Protein AF-A0A7Y0VS10-F1 (afdb_monomer)

Structure (mmCIF, N/CA/C/O backbone):
data_AF-A0A7Y0VS10-F1
#
_entry.id   AF-A0A7Y0VS10-F1
#
loop_
_atom_site.group_PDB
_atom_site.id
_atom_site.type_symbol
_atom_site.label_atom_id
_atom_site.label_alt_id
_atom_site.label_comp_id
_atom_site.label_asym_id
_atom_site.label_entity_id
_atom_site.label_seq_id
_atom_site.pdbx_PDB_ins_code
_atom_site.Cartn_x
_atom_site.Cartn_y
_atom_site.Cartn_z
_atom_site.occupancy
_atom_site.B_iso_or_equiv
_atom_site.auth_seq_id
_atom_site.auth_comp_id
_atom_site.auth_asym_id
_atom_site.auth_atom_id
_atom_site.pdbx_PDB_model_num
ATOM 1 N N . MET A 1 1 ? -1.395 -10.960 -16.263 1.00 54.38 1 MET A N 1
ATOM 2 C CA . MET A 1 1 ? -1.293 -9.494 -16.110 1.00 54.38 1 MET A CA 1
ATOM 3 C C . MET A 1 1 ? -1.755 -9.196 -14.704 1.00 54.38 1 MET A C 1
ATOM 5 O O . MET A 1 1 ? -2.742 -9.824 -14.340 1.00 54.38 1 MET A O 1
ATOM 9 N N . PRO A 1 2 ? -1.065 -8.324 -13.957 1.00 64.81 2 PRO A N 1
ATOM 10 C CA . PRO A 1 2 ? -1.521 -7.938 -12.633 1.00 64.81 2 PRO A CA 1
ATOM 11 C C . PRO A 1 2 ? -2.885 -7.239 -12.728 1.00 64.81 2 PRO A C 1
ATOM 13 O O . PRO A 1 2 ? -3.161 -6.541 -13.714 1.00 64.81 2 PRO A O 1
ATOM 16 N N . ASN A 1 3 ? -3.750 -7.463 -11.747 1.00 72.81 3 ASN A N 1
ATOM 17 C CA .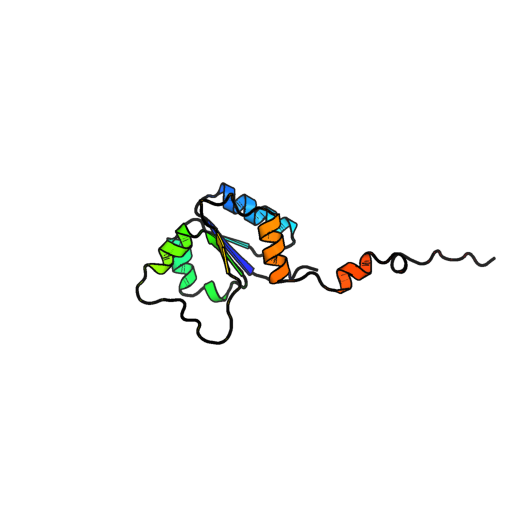 ASN A 1 3 ? -5.091 -6.925 -11.646 1.00 72.81 3 ASN A CA 1
ATOM 18 C C . ASN A 1 3 ? -5.018 -5.423 -11.346 1.00 72.81 3 ASN A C 1
ATOM 20 O O . ASN A 1 3 ? -4.881 -4.978 -10.207 1.00 72.81 3 ASN A O 1
ATOM 24 N N . LYS A 1 4 ? -5.109 -4.626 -12.414 1.00 70.44 4 LYS A N 1
ATOM 25 C CA . LYS A 1 4 ? -4.986 -3.160 -12.377 1.00 70.44 4 LYS A CA 1
ATOM 26 C C . LYS A 1 4 ? -6.149 -2.458 -11.674 1.00 70.44 4 LYS A C 1
ATOM 28 O O . LYS A 1 4 ? -6.080 -1.250 -11.453 1.00 70.44 4 LYS A O 1
ATOM 33 N N . GLU A 1 5 ? -7.213 -3.190 -11.355 1.00 80.75 5 GLU A N 1
ATOM 34 C CA . GLU A 1 5 ? -8.367 -2.641 -10.653 1.00 80.75 5 GLU A CA 1
ATOM 35 C C . GLU A 1 5 ? -8.164 -2.596 -9.134 1.00 80.75 5 GLU A C 1
ATOM 37 O O . GLU A 1 5 ? -8.875 -1.826 -8.488 1.00 80.75 5 GLU A O 1
ATOM 42 N N . LEU A 1 6 ? -7.175 -3.333 -8.595 1.00 85.38 6 LEU A N 1
ATOM 43 C CA . LEU A 1 6 ? -6.890 -3.400 -7.160 1.00 85.38 6 LEU A CA 1
ATOM 44 C C . LEU A 1 6 ? -6.557 -2.023 -6.587 1.00 85.38 6 LEU A C 1
ATOM 46 O O . LEU A 1 6 ? -5.601 -1.367 -7.007 1.00 85.38 6 LEU A O 1
ATOM 50 N N . ARG A 1 7 ? -7.342 -1.610 -5.592 1.00 89.19 7 ARG A N 1
ATOM 51 C CA . ARG A 1 7 ? -7.146 -0.372 -4.837 1.00 89.19 7 ARG A CA 1
ATOM 52 C C . ARG A 1 7 ? -6.372 -0.682 -3.570 1.00 89.19 7 ARG A C 1
ATOM 54 O O . ARG A 1 7 ? -6.867 -1.388 -2.692 1.00 89.19 7 ARG A O 1
ATOM 61 N N . ILE A 1 8 ? -5.162 -0.147 -3.474 1.00 89.56 8 ILE A N 1
ATOM 62 C CA . ILE A 1 8 ? -4.240 -0.448 -2.379 1.00 89.56 8 ILE A CA 1
ATOM 63 C C . ILE A 1 8 ? -4.095 0.791 -1.502 1.00 89.56 8 ILE A C 1
ATOM 65 O O . ILE A 1 8 ? -3.756 1.873 -1.983 1.00 89.56 8 ILE A O 1
ATOM 69 N N . LEU A 1 9 ? -4.336 0.621 -0.207 1.00 89.56 9 LEU A N 1
ATOM 70 C CA . LEU A 1 9 ? -4.085 1.634 0.808 1.00 89.56 9 LEU A CA 1
ATOM 71 C C . LEU A 1 9 ? -2.738 1.355 1.475 1.00 89.56 9 LEU A C 1
ATOM 73 O O . LEU A 1 9 ? -2.534 0.273 2.021 1.00 89.56 9 LEU A O 1
ATOM 77 N N . VAL A 1 10 ? -1.832 2.327 1.449 1.00 89.25 10 VAL A N 1
ATOM 78 C CA . VAL A 1 10 ? -0.539 2.276 2.130 1.00 89.25 10 VAL A CA 1
ATOM 79 C C . VAL A 1 10 ? -0.545 3.270 3.284 1.00 89.25 10 VAL A C 1
ATOM 81 O O . VAL A 1 10 ? -0.809 4.449 3.088 1.00 89.25 10 VAL A O 1
ATOM 84 N N . ALA A 1 11 ? -0.227 2.816 4.487 1.00 88.62 11 ALA A N 1
ATOM 85 C CA . ALA A 1 11 ? -0.170 3.651 5.673 1.00 88.62 11 ALA A CA 1
ATOM 86 C C . ALA A 1 11 ? 1.184 3.531 6.361 1.00 88.62 11 ALA A C 1
ATOM 88 O O . ALA A 1 11 ? 1.513 2.487 6.925 1.00 88.62 11 ALA A O 1
ATOM 89 N N . ASP A 1 12 ? 1.969 4.601 6.341 1.00 86.81 12 ASP A N 1
ATOM 90 C CA . ASP A 1 12 ? 3.253 4.661 7.030 1.00 86.81 12 ASP A CA 1
ATOM 91 C C . ASP A 1 12 ? 3.584 6.103 7.429 1.00 86.81 12 ASP A C 1
ATOM 93 O O . ASP A 1 12 ? 3.413 7.012 6.619 1.00 86.81 12 ASP A O 1
ATOM 97 N N . PRO A 1 13 ? 4.084 6.341 8.654 1.00 85.50 13 PRO A N 1
ATOM 98 C CA . PRO A 1 13 ? 4.353 7.697 9.124 1.00 85.50 13 PRO A CA 1
ATOM 99 C C . PRO A 1 13 ? 5.582 8.336 8.454 1.00 85.50 13 PRO A C 1
ATOM 101 O O . PRO A 1 13 ? 5.792 9.542 8.563 1.00 85.50 13 PRO A O 1
ATOM 104 N N . SER A 1 14 ? 6.417 7.557 7.763 1.00 86.69 14 SER A N 1
ATOM 105 C CA . SER A 1 14 ? 7.609 8.017 7.060 1.00 86.69 14 SER A CA 1
ATOM 106 C C . SER A 1 14 ? 7.321 8.236 5.571 1.00 86.69 14 SER A C 1
ATOM 108 O O . SER A 1 14 ? 7.223 7.290 4.786 1.00 86.69 14 SER A O 1
ATOM 110 N N . LEU A 1 15 ? 7.289 9.503 5.139 1.00 87.31 15 LEU A N 1
ATOM 111 C CA . LEU A 1 15 ? 7.153 9.868 3.721 1.00 87.31 15 LEU A CA 1
ATOM 112 C C . LEU A 1 15 ? 8.174 9.156 2.799 1.00 87.31 15 LEU A C 1
ATOM 114 O O . LEU A 1 15 ? 7.757 8.618 1.771 1.00 87.31 15 LEU A O 1
ATOM 118 N N . PRO A 1 16 ? 9.482 9.074 3.132 1.00 87.50 16 PRO A N 1
ATOM 119 C CA . PRO A 1 16 ? 10.439 8.322 2.318 1.00 87.50 16 PRO A CA 1
ATOM 120 C C . PRO A 1 16 ? 10.055 6.853 2.114 1.00 87.50 16 PRO A C 1
ATOM 122 O O . PRO A 1 16 ? 10.299 6.286 1.046 1.00 87.50 16 PRO A O 1
ATOM 125 N N . ARG A 1 17 ? 9.447 6.226 3.128 1.00 85.75 17 ARG A N 1
ATOM 126 C CA . ARG A 1 17 ? 9.032 4.826 3.065 1.00 85.75 17 ARG A CA 1
ATOM 127 C C . ARG A 1 17 ? 7.775 4.650 2.222 1.00 85.75 17 ARG A C 1
ATOM 129 O O . ARG A 1 17 ? 7.755 3.742 1.395 1.00 85.75 17 ARG A O 1
ATOM 136 N N . LEU A 1 18 ? 6.794 5.543 2.356 1.00 87.81 18 LEU A N 1
ATOM 137 C CA . LEU A 1 18 ? 5.619 5.574 1.481 1.00 87.81 18 LEU A CA 1
ATOM 138 C C . LEU A 1 18 ? 6.021 5.648 0.010 1.00 87.81 18 LEU A C 1
ATOM 140 O O . LEU A 1 18 ? 5.634 4.780 -0.765 1.00 87.81 18 LEU A O 1
ATOM 144 N N . ILE A 1 19 ? 6.889 6.599 -0.348 1.00 89.38 19 ILE A N 1
ATOM 145 C CA . ILE A 1 19 ? 7.375 6.754 -1.726 1.00 89.38 19 ILE A CA 1
ATOM 146 C C . ILE A 1 19 ? 8.064 5.470 -2.211 1.00 89.38 19 ILE A C 1
ATOM 148 O O . ILE A 1 19 ? 7.908 5.075 -3.368 1.00 89.38 19 ILE A O 1
ATOM 152 N N . ARG A 1 20 ? 8.843 4.800 -1.349 1.00 88.44 20 ARG A N 1
ATOM 153 C CA . ARG A 1 20 ? 9.502 3.533 -1.703 1.00 88.44 20 ARG A CA 1
ATOM 154 C C . ARG A 1 20 ? 8.476 2.438 -1.997 1.00 88.44 20 ARG A C 1
ATOM 156 O O . ARG A 1 20 ? 8.609 1.773 -3.023 1.00 88.44 20 ARG A O 1
ATOM 163 N N . ILE A 1 21 ? 7.465 2.277 -1.145 1.00 88.12 21 ILE A N 1
ATOM 164 C CA . ILE A 1 21 ? 6.396 1.283 -1.321 1.00 88.12 21 ILE A CA 1
ATOM 165 C C . ILE A 1 21 ? 5.595 1.586 -2.589 1.00 88.12 21 ILE A C 1
ATOM 167 O O . ILE A 1 21 ? 5.437 0.706 -3.432 1.00 88.12 21 ILE A O 1
ATOM 171 N N . GLU A 1 22 ? 5.172 2.834 -2.784 1.00 90.44 22 GLU A N 1
ATOM 172 C CA . GLU A 1 22 ? 4.446 3.265 -3.982 1.00 90.44 22 GLU A CA 1
ATOM 173 C C . GLU A 1 22 ? 5.233 2.987 -5.262 1.00 90.44 22 GLU A C 1
ATOM 175 O O . GLU A 1 22 ? 4.692 2.436 -6.217 1.00 90.44 22 GLU A O 1
ATOM 180 N N . ARG A 1 23 ? 6.531 3.315 -5.296 1.00 89.88 23 ARG A N 1
ATOM 181 C CA . ARG A 1 23 ? 7.383 3.006 -6.454 1.00 89.88 23 ARG A CA 1
ATOM 182 C C . ARG A 1 23 ? 7.476 1.509 -6.715 1.00 89.88 23 ARG A C 1
ATOM 184 O O . ARG A 1 23 ? 7.471 1.116 -7.879 1.00 89.88 23 ARG A O 1
ATOM 191 N N . CYS A 1 24 ? 7.569 0.683 -5.673 1.00 88.62 24 CYS A N 1
ATOM 192 C CA . CYS A 1 24 ? 7.574 -0.771 -5.832 1.00 88.62 24 CYS A CA 1
ATOM 193 C C . CYS A 1 24 ? 6.253 -1.245 -6.449 1.00 88.62 24 CYS A C 1
ATOM 195 O O . CYS A 1 24 ? 6.269 -1.921 -7.471 1.00 88.62 24 CYS A O 1
ATOM 197 N N . LEU A 1 25 ? 5.116 -0.803 -5.914 1.00 88.81 25 LEU A N 1
ATOM 198 C CA . LEU A 1 25 ? 3.788 -1.154 -6.423 1.00 88.81 25 LEU A CA 1
ATOM 199 C C . LEU A 1 25 ? 3.558 -0.690 -7.868 1.00 88.81 25 LEU A C 1
ATOM 201 O O . LEU A 1 25 ? 3.107 -1.472 -8.706 1.00 88.81 25 LEU A O 1
ATOM 205 N N . ASN A 1 26 ? 3.970 0.535 -8.192 1.00 89.81 26 ASN A N 1
ATOM 206 C CA . ASN A 1 26 ? 3.912 1.076 -9.549 1.00 89.81 26 ASN A CA 1
ATO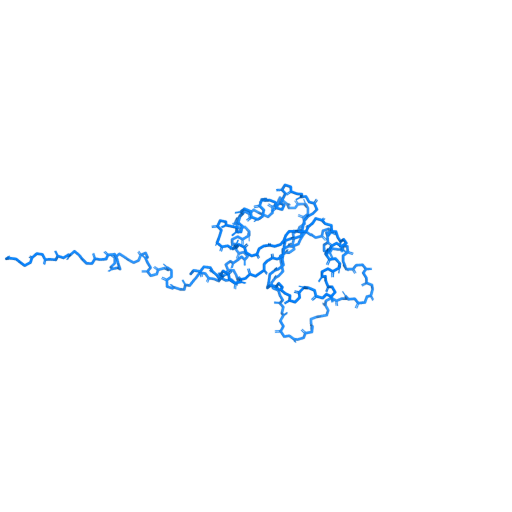M 207 C C . ASN A 1 26 ? 4.763 0.259 -10.535 1.00 89.81 26 ASN A C 1
ATOM 209 O O . ASN A 1 26 ? 4.352 0.056 -11.679 1.00 89.81 26 ASN A O 1
ATOM 213 N N . ARG A 1 27 ? 5.936 -0.242 -10.110 1.00 87.81 27 ARG A N 1
ATOM 214 C CA . ARG A 1 27 ? 6.775 -1.142 -10.926 1.00 87.81 27 ARG A CA 1
ATOM 215 C C . ARG A 1 27 ? 6.107 -2.493 -11.171 1.00 87.81 27 ARG A C 1
ATOM 217 O O . ARG A 1 27 ? 6.277 -3.049 -12.251 1.00 87.81 27 ARG A O 1
ATOM 224 N N . LEU A 1 28 ? 5.333 -2.983 -10.204 1.00 85.38 28 LEU A N 1
ATOM 225 C CA . LEU A 1 28 ? 4.528 -4.199 -10.338 1.00 85.38 28 LEU A CA 1
ATOM 226 C C . LEU A 1 28 ? 3.256 -3.994 -11.170 1.00 85.38 28 LEU A C 1
ATOM 228 O O . LEU A 1 28 ? 2.566 -4.960 -11.474 1.00 85.38 28 LEU A O 1
ATOM 232 N N . GLY A 1 29 ? 2.962 -2.762 -11.595 1.00 86.62 29 GLY A N 1
ATOM 233 C CA . GLY A 1 29 ? 1.815 -2.443 -12.443 1.00 86.62 29 GLY A CA 1
ATOM 234 C C . GLY A 1 29 ? 0.541 -2.082 -11.678 1.00 86.62 29 GLY A C 1
ATOM 235 O O . GLY A 1 29 ? -0.524 -2.015 -12.296 1.00 86.62 29 GLY A O 1
ATOM 236 N N . TYR A 1 30 ? 0.639 -1.833 -10.369 1.00 90.12 30 TYR A N 1
ATOM 237 C CA . TYR A 1 30 ? -0.458 -1.328 -9.546 1.00 90.12 30 TYR A CA 1
ATOM 238 C C . TYR A 1 30 ? -0.375 0.192 -9.427 1.00 90.12 30 TYR A C 1
ATOM 240 O O . TYR A 1 30 ? 0.589 0.712 -8.877 1.00 90.12 30 TYR A O 1
ATOM 248 N N . TYR A 1 31 ? -1.397 0.898 -9.915 1.00 88.31 31 TYR A N 1
ATOM 249 C CA . TYR A 1 31 ? -1.398 2.370 -9.984 1.00 88.31 31 TYR A CA 1
ATOM 250 C C . TYR A 1 31 ? -2.499 3.031 -9.146 1.00 88.31 31 TYR A C 1
ATOM 252 O O . TYR A 1 31 ? -2.507 4.248 -8.980 1.00 88.31 31 TYR A O 1
ATOM 260 N N . ARG A 1 32 ? -3.451 2.251 -8.620 1.00 90.38 32 ARG A N 1
ATOM 261 C CA . ARG A 1 32 ? -4.547 2.751 -7.777 1.00 90.38 32 ARG A CA 1
ATOM 262 C C . ARG A 1 32 ? -4.138 2.686 -6.311 1.00 90.38 32 ARG A C 1
ATOM 264 O O . ARG A 1 32 ? -4.577 1.816 -5.563 1.00 90.38 32 ARG A O 1
ATOM 271 N N . LEU A 1 33 ? -3.247 3.597 -5.945 1.00 90.25 33 LEU A N 1
ATOM 272 C CA . LEU A 1 33 ? -2.614 3.669 -4.634 1.00 90.25 33 LEU A CA 1
ATOM 273 C C . LEU A 1 33 ? -3.126 4.895 -3.875 1.00 90.25 33 LEU A C 1
ATOM 275 O O . LEU A 1 33 ? -3.282 5.963 -4.465 1.00 90.25 33 LEU A O 1
ATOM 279 N N . LEU A 1 34 ? -3.351 4.751 -2.572 1.00 90.19 34 LEU A N 1
ATOM 280 C CA . LEU A 1 34 ? -3.516 5.879 -1.659 1.00 90.19 34 LEU A CA 1
ATOM 281 C C . LEU A 1 34 ? -2.511 5.740 -0.520 1.00 90.19 34 LEU A C 1
ATOM 283 O O . LEU A 1 34 ? -2.457 4.691 0.115 1.00 90.19 34 LEU A O 1
ATOM 287 N N . ALA A 1 35 ? -1.736 6.789 -0.258 1.00 90.19 35 ALA A N 1
ATOM 288 C CA . ALA A 1 35 ? -0.765 6.828 0.825 1.00 90.19 35 ALA A CA 1
ATOM 289 C C . ALA A 1 35 ? -1.242 7.721 1.975 1.00 90.19 35 ALA A C 1
ATOM 291 O O . ALA A 1 35 ? -1.658 8.857 1.757 1.00 90.19 35 ALA A O 1
ATOM 292 N N . LEU A 1 36 ? -1.135 7.215 3.202 1.00 88.56 36 LEU A N 1
ATOM 293 C CA . LEU A 1 36 ? -1.458 7.926 4.434 1.00 88.56 36 LEU A CA 1
ATOM 294 C C . LEU A 1 36 ? -0.252 7.984 5.360 1.00 88.56 36 LEU A C 1
ATOM 296 O O . LEU A 1 36 ? 0.423 6.980 5.584 1.00 88.56 36 LEU A O 1
ATOM 300 N N . GLN A 1 37 ? -0.044 9.158 5.949 1.00 87.50 37 GLN A N 1
ATOM 301 C CA . GLN A 1 37 ? 1.015 9.398 6.932 1.00 87.50 37 GLN A CA 1
ATOM 302 C C . GLN A 1 37 ? 0.485 9.500 8.353 1.00 87.50 37 GLN A C 1
ATOM 304 O O . GLN A 1 37 ? 1.161 9.098 9.298 1.00 87.50 37 GLN A O 1
ATOM 309 N N . SER A 1 38 ? -0.723 10.039 8.507 1.00 83.06 38 SER A N 1
ATOM 310 C CA . SER A 1 38 ? -1.311 10.283 9.814 1.00 83.06 38 SER A CA 1
ATOM 311 C C . SER A 1 38 ? -2.172 9.112 10.269 1.00 83.06 38 SER A C 1
ATOM 313 O O . SER A 1 38 ? -2.945 8.535 9.500 1.00 83.06 38 SER A O 1
ATOM 315 N N . SER A 1 39 ? -2.095 8.804 11.563 1.00 76.88 39 SER A N 1
ATOM 316 C CA . SER A 1 39 ? -3.023 7.875 12.210 1.00 76.88 39 SER A CA 1
ATOM 317 C C . SER A 1 39 ? -4.451 8.418 12.237 1.00 76.88 39 SER A C 1
ATOM 319 O O . SER A 1 39 ? -5.390 7.629 12.173 1.00 76.88 39 SER A O 1
ATOM 321 N N . GLN A 1 40 ? -4.630 9.744 12.276 1.00 78.06 40 GLN A N 1
ATOM 322 C CA . GLN A 1 40 ? -5.953 10.375 12.217 1.00 78.06 40 GLN A CA 1
ATOM 323 C C . GLN A 1 40 ? -6.624 10.137 10.866 1.00 78.06 40 GLN A C 1
ATOM 325 O O . GLN A 1 40 ? -7.787 9.742 10.834 1.00 78.06 40 GLN A O 1
ATOM 330 N N . ASP A 1 41 ? -5.886 10.286 9.763 1.00 79.38 41 ASP A N 1
ATOM 331 C CA . ASP A 1 41 ? -6.420 10.009 8.425 1.00 79.38 41 ASP A CA 1
ATOM 332 C C . ASP A 1 41 ? -6.817 8.535 8.296 1.00 79.38 41 ASP A C 1
ATOM 334 O O . ASP A 1 41 ? -7.873 8.213 7.751 1.00 79.38 41 ASP A O 1
ATOM 338 N N . LEU A 1 42 ? -6.012 7.631 8.868 1.00 77.81 42 LEU A N 1
ATOM 339 C CA . LEU A 1 42 ? -6.315 6.201 8.879 1.00 77.81 42 LEU A CA 1
ATOM 340 C C . LEU A 1 42 ? -7.565 5.880 9.701 1.00 77.81 42 LEU A C 1
ATOM 342 O O . LEU A 1 42 ? -8.367 5.040 9.296 1.00 77.81 42 LEU A O 1
ATOM 346 N N . GLN A 1 43 ? -7.755 6.561 10.832 1.00 74.88 43 GLN A N 1
ATOM 347 C CA . GLN A 1 43 ? -8.938 6.408 11.671 1.00 74.88 43 GLN A CA 1
ATOM 348 C C . GLN A 1 43 ? -10.191 6.906 10.945 1.00 74.88 43 GLN A C 1
ATOM 350 O O . GLN A 1 43 ? -11.168 6.166 10.853 1.00 74.88 43 GLN A O 1
ATOM 355 N N . VAL A 1 44 ? -10.145 8.095 10.339 1.00 75.25 44 VAL A N 1
ATOM 356 C CA . VAL A 1 44 ? -11.248 8.626 9.519 1.00 75.25 44 VAL A CA 1
ATOM 357 C C . VAL A 1 44 ? -11.572 7.673 8.366 1.00 75.25 44 VAL A C 1
ATOM 359 O O . VAL A 1 44 ? -12.740 7.384 8.105 1.00 75.25 44 VAL A O 1
ATOM 362 N N . MET A 1 45 ? -10.549 7.107 7.722 1.00 74.00 45 MET A N 1
ATOM 363 C CA . MET A 1 45 ? -10.738 6.127 6.656 1.00 74.00 45 MET A CA 1
ATOM 364 C C . MET A 1 45 ? -11.318 4.794 7.137 1.00 74.00 45 MET A C 1
ATOM 366 O O . MET A 1 45 ? -12.103 4.183 6.408 1.00 74.00 45 MET A O 1
ATOM 370 N N . SER A 1 46 ? -10.987 4.356 8.354 1.00 67.94 46 SER A N 1
ATOM 371 C CA . SER A 1 46 ? -11.492 3.103 8.927 1.00 67.94 46 SER A CA 1
ATOM 372 C C . SER A 1 46 ? -13.010 3.087 9.106 1.00 67.94 46 SER A C 1
ATOM 374 O O . SER A 1 46 ? -13.621 2.029 8.992 1.00 67.94 46 SER A O 1
ATOM 376 N N . HIS A 1 47 ? -13.624 4.254 9.319 1.00 65.69 47 HIS A N 1
ATOM 377 C CA . HIS A 1 47 ? -15.048 4.354 9.626 1.00 65.69 47 HIS A CA 1
ATOM 378 C C . HIS A 1 47 ? -15.977 4.178 8.411 1.00 65.69 47 HIS A C 1
ATOM 380 O O . HIS A 1 47 ? -17.111 3.752 8.607 1.00 65.69 47 HIS A O 1
ATOM 386 N N . SER A 1 48 ? -15.519 4.452 7.179 1.00 64.06 48 SER A N 1
ATOM 387 C CA . SER A 1 48 ? -16.388 4.370 5.982 1.00 64.06 48 SER A CA 1
ATOM 388 C C . SER A 1 48 ? -15.681 4.022 4.668 1.00 64.06 48 SER A C 1
ATOM 390 O O . SER A 1 48 ? -16.323 3.567 3.726 1.00 64.06 48 SER A O 1
ATOM 392 N N . LEU A 1 49 ? -14.374 4.274 4.555 1.00 64.88 49 LEU A N 1
ATOM 393 C CA . LEU A 1 49 ? -13.642 4.181 3.284 1.00 64.88 49 LEU A CA 1
ATOM 394 C C . LEU A 1 49 ? -12.822 2.905 3.160 1.00 64.88 49 LEU A C 1
ATOM 396 O O . LEU A 1 49 ? -12.360 2.580 2.071 1.00 64.88 49 LEU A O 1
ATOM 400 N N . ILE A 1 50 ? -12.662 2.154 4.247 1.00 66.25 50 ILE A N 1
ATOM 401 C CA . ILE A 1 50 ? -11.890 0.914 4.243 1.00 66.25 50 ILE A CA 1
ATOM 402 C C . ILE A 1 50 ? -12.529 -0.155 3.345 1.00 66.25 50 ILE A C 1
ATOM 404 O O . ILE A 1 50 ? -11.826 -1.036 2.861 1.00 66.25 50 ILE A O 1
ATOM 408 N N . ASP A 1 51 ? -13.831 -0.030 3.052 1.00 69.31 51 ASP A N 1
ATOM 409 C CA . ASP A 1 51 ? -14.532 -0.867 2.076 1.00 69.31 51 ASP A CA 1
ATOM 410 C C . ASP A 1 51 ? -14.202 -0.567 0.614 1.00 69.31 51 ASP A C 1
ATOM 412 O O . ASP A 1 51 ? -14.451 -1.398 -0.258 1.00 69.31 51 ASP A O 1
ATOM 416 N N . TYR A 1 52 ? -13.597 0.588 0.347 1.00 79.75 52 TYR A N 1
ATOM 417 C CA . TYR A 1 52 ? -13.200 1.001 -0.992 1.00 79.75 52 TYR A CA 1
ATOM 418 C C . TYR A 1 52 ? -11.878 0.369 -1.447 1.00 79.75 52 TYR A C 1
ATOM 420 O O . TYR A 1 52 ? -11.599 0.378 -2.647 1.00 79.75 52 TYR A O 1
ATOM 428 N N . PHE A 1 53 ? -11.075 -0.152 -0.511 1.00 83.00 53 PHE A N 1
ATOM 429 C CA . PHE A 1 53 ? -9.751 -0.716 -0.773 1.00 83.00 53 PHE A CA 1
ATOM 430 C C . PHE A 1 53 ? -9.770 -2.241 -0.700 1.00 83.00 53 PHE A C 1
ATOM 432 O O . PHE A 1 53 ? -10.332 -2.843 0.219 1.00 83.00 53 PHE A O 1
ATOM 439 N N . ASP A 1 54 ? -9.110 -2.858 -1.672 1.00 83.44 54 ASP A N 1
ATOM 440 C CA . ASP A 1 54 ? -8.981 -4.307 -1.780 1.00 83.44 54 ASP A CA 1
ATOM 441 C C . ASP A 1 54 ? -7.807 -4.823 -0.939 1.00 83.44 54 ASP A C 1
ATOM 443 O O . ASP A 1 54 ? -7.862 -5.931 -0.408 1.00 83.44 54 ASP A O 1
ATOM 447 N N . VAL A 1 55 ? -6.756 -4.008 -0.795 1.00 86.75 55 VAL A N 1
ATOM 448 C CA . VAL A 1 55 ? -5.501 -4.372 -0.124 1.00 86.75 55 VAL A CA 1
ATOM 449 C C . VAL A 1 55 ? -5.072 -3.268 0.838 1.00 86.75 55 VAL A C 1
ATOM 451 O O . VAL A 1 55 ? -5.114 -2.085 0.493 1.00 86.75 55 VAL A O 1
ATOM 454 N N . LEU A 1 56 ? -4.603 -3.654 2.026 1.00 86.62 56 LEU A N 1
ATOM 455 C CA . LEU A 1 56 ? -4.069 -2.735 3.032 1.00 86.62 56 LEU A CA 1
ATOM 456 C C . LEU A 1 56 ? -2.609 -3.074 3.354 1.00 86.62 56 LEU A C 1
ATOM 458 O O . LEU A 1 56 ? -2.295 -4.199 3.723 1.00 86.62 56 LEU A O 1
ATOM 462 N N . ILE A 1 57 ? -1.715 -2.096 3.265 1.00 86.25 57 ILE A N 1
ATOM 463 C CA . ILE A 1 57 ? -0.312 -2.196 3.674 1.00 86.25 57 ILE A CA 1
ATOM 464 C C . ILE A 1 57 ? -0.094 -1.146 4.756 1.00 86.25 57 ILE A C 1
ATOM 466 O O . ILE A 1 57 ? -0.075 0.042 4.456 1.00 86.25 57 ILE A O 1
ATOM 470 N N . ALA A 1 58 ? 0.055 -1.547 6.015 1.00 85.12 58 ALA A N 1
ATOM 471 C CA . ALA A 1 58 ? 0.126 -0.603 7.125 1.00 85.12 58 ALA A CA 1
ATOM 472 C C . ALA A 1 58 ? 1.304 -0.886 8.057 1.00 85.12 58 ALA A C 1
ATOM 474 O O . ALA A 1 58 ? 1.591 -2.026 8.419 1.00 85.12 58 ALA A O 1
ATOM 475 N N . ASN A 1 59 ? 1.961 0.183 8.491 1.00 84.56 59 ASN A N 1
ATOM 476 C CA . ASN A 1 59 ? 2.941 0.130 9.558 1.00 84.56 59 ASN A CA 1
ATOM 477 C C . ASN A 1 59 ? 2.253 -0.239 10.878 1.00 84.56 59 ASN A C 1
ATOM 479 O O . ASN A 1 59 ? 1.210 0.326 11.225 1.00 84.56 59 ASN A O 1
ATOM 483 N N . GLN A 1 60 ? 2.855 -1.151 11.637 1.00 79.62 60 GLN A N 1
ATOM 484 C CA . GLN A 1 60 ? 2.313 -1.639 12.899 1.00 79.62 60 GLN A CA 1
ATOM 485 C C . GLN A 1 60 ? 2.076 -0.515 13.918 1.00 79.62 60 GLN A C 1
ATOM 487 O O . GLN A 1 60 ? 1.097 -0.579 14.657 1.00 79.62 60 GLN A O 1
ATOM 492 N N . VAL A 1 61 ? 2.890 0.544 13.929 1.00 76.69 61 VAL A N 1
ATOM 493 C CA . VAL A 1 61 ? 2.710 1.708 14.814 1.00 76.69 61 VAL A CA 1
ATOM 494 C C . VAL A 1 61 ? 1.418 2.461 14.484 1.00 76.69 61 VAL A C 1
ATOM 496 O O . VAL A 1 61 ? 0.623 2.750 15.380 1.00 76.69 61 VAL A O 1
ATOM 499 N N . LEU A 1 62 ? 1.150 2.714 13.198 1.00 76.44 62 LEU A N 1
ATOM 500 C CA . LEU A 1 62 ? -0.095 3.360 12.767 1.00 76.44 62 LEU A CA 1
ATOM 501 C C . LEU A 1 62 ? -1.307 2.444 12.957 1.00 76.44 62 LEU A C 1
ATOM 503 O O . LEU A 1 62 ? -2.351 2.893 13.425 1.00 76.44 62 LEU A O 1
ATOM 507 N N . ALA A 1 63 ? -1.161 1.152 12.661 1.00 73.75 63 ALA A N 1
ATOM 508 C CA . ALA A 1 63 ? -2.221 0.167 12.858 1.00 73.75 63 ALA A CA 1
ATOM 509 C C . ALA A 1 63 ? -2.586 -0.007 14.344 1.00 73.75 63 ALA A C 1
ATOM 511 O O . ALA A 1 63 ? -3.756 -0.178 14.689 1.00 73.75 63 ALA A O 1
ATOM 512 N N . SER A 1 64 ? -1.595 0.075 15.237 1.00 70.06 64 SER A N 1
ATOM 513 C CA . SER A 1 64 ? -1.804 0.003 16.687 1.00 70.06 64 SER A CA 1
ATOM 514 C C . SER A 1 64 ? -2.538 1.232 17.216 1.00 70.06 64 SER A C 1
ATOM 516 O O . SER A 1 64 ? -3.378 1.095 18.098 1.00 70.06 64 SER A O 1
ATOM 518 N N . SER A 1 65 ? -2.305 2.413 16.631 1.00 63.50 65 SER A N 1
ATOM 519 C CA . SER A 1 65 ? -3.031 3.636 16.994 1.00 63.50 65 SER A CA 1
ATOM 520 C C . SER A 1 65 ? -4.536 3.545 16.719 1.00 63.50 65 SER A C 1
ATOM 522 O O . SER A 1 65 ? -5.315 4.190 17.416 1.00 63.50 65 SER A O 1
ATOM 524 N N . VAL A 1 66 ? -4.958 2.747 15.733 1.00 62.00 66 VAL A N 1
ATOM 525 C CA . VAL A 1 66 ? -6.383 2.550 15.412 1.00 62.00 66 VAL A CA 1
ATOM 526 C C . VAL A 1 66 ? -7.038 1.486 16.292 1.00 62.00 66 VAL A C 1
ATOM 528 O O . VAL A 1 66 ? -8.213 1.616 16.633 1.00 62.00 66 VAL A O 1
ATOM 531 N N . LYS A 1 67 ? -6.270 0.502 16.778 1.00 55.53 67 LYS A N 1
ATOM 532 C CA . LYS A 1 67 ? -6.747 -0.504 17.747 1.00 55.53 67 LYS A CA 1
ATOM 533 C C . LYS A 1 67 ? -7.114 0.064 19.126 1.00 55.53 67 LYS A C 1
ATOM 535 O O . LYS A 1 67 ? -7.736 -0.647 19.909 1.00 55.53 67 LYS A O 1
ATOM 540 N N . SER A 1 68 ? -6.769 1.316 19.428 1.00 43.47 68 SER A N 1
ATOM 541 C CA . SER A 1 68 ? -7.026 1.942 20.735 1.00 43.47 68 SER A CA 1
ATOM 542 C C . SER A 1 68 ? -8.445 2.499 20.915 1.00 43.47 68 SER A C 1
ATOM 544 O O . SER A 1 68 ? -8.742 3.048 21.974 1.00 43.47 68 SER A O 1
ATOM 546 N N . THR A 1 69 ? -9.346 2.361 19.933 1.00 38.50 69 THR A N 1
ATOM 547 C CA . THR A 1 69 ? -10.778 2.617 20.168 1.00 38.50 69 THR A CA 1
ATOM 548 C C . THR A 1 69 ? -11.448 1.351 20.725 1.00 38.50 69 THR A C 1
ATOM 550 O O . THR A 1 69 ? -11.477 0.329 20.038 1.00 38.50 69 THR A O 1
ATOM 553 N N . PRO A 1 70 ? -12.015 1.372 21.951 1.00 34.31 70 PRO A N 1
ATOM 554 C CA . PRO A 1 70 ? -12.538 0.181 22.631 1.00 34.31 70 PRO A CA 1
ATOM 555 C C . PRO A 1 70 ? -13.851 -0.383 22.045 1.00 34.31 70 PRO A C 1
ATOM 557 O O . PRO A 1 70 ? -14.587 -1.062 22.753 1.00 34.31 70 PRO A O 1
ATOM 560 N N . SER A 1 71 ? -14.166 -0.152 20.764 1.00 39.34 71 SER A N 1
ATOM 561 C CA . SER A 1 71 ? -15.358 -0.730 20.118 1.00 39.34 71 SER A CA 1
ATOM 562 C C . SER A 1 71 ? -15.106 -1.443 18.789 1.00 39.34 71 SER A C 1
ATOM 564 O O . SER A 1 71 ? -16.067 -1.833 18.132 1.00 39.34 71 SER A O 1
ATOM 566 N N . ALA A 1 72 ? -13.856 -1.640 18.371 1.00 39.00 72 ALA A N 1
ATOM 567 C CA . ALA A 1 72 ? -13.574 -2.365 17.137 1.00 39.00 72 ALA A CA 1
ATOM 568 C C . ALA A 1 72 ? -12.316 -3.224 17.280 1.00 39.00 72 ALA A C 1
ATOM 570 O O . ALA A 1 72 ? -11.277 -2.980 16.668 1.00 39.00 72 ALA A O 1
ATOM 571 N N . GLN A 1 73 ? -12.432 -4.314 18.047 1.00 36.34 73 GLN A N 1
ATOM 572 C CA . GLN A 1 73 ? -11.762 -5.531 17.594 1.00 36.34 73 GLN A CA 1
ATOM 573 C C . GLN A 1 73 ? -12.177 -5.740 16.129 1.00 36.34 73 GLN A C 1
ATOM 575 O O . GLN A 1 73 ? -13.379 -5.713 15.850 1.00 36.34 73 GLN A O 1
ATOM 580 N N . PRO A 1 74 ? -11.249 -6.002 15.194 1.00 43.47 74 PRO A N 1
ATOM 581 C CA . PRO A 1 74 ? -11.605 -6.713 13.982 1.00 43.47 74 PRO A CA 1
ATOM 582 C C . PRO A 1 74 ? -12.010 -8.114 14.447 1.00 43.47 74 PRO A C 1
ATOM 584 O O . PRO A 1 74 ? -11.195 -9.031 14.517 1.00 43.47 74 PRO A O 1
ATOM 587 N N . GLN A 1 75 ? -13.258 -8.262 14.895 1.00 38.84 75 GLN A N 1
ATOM 588 C CA . GLN A 1 75 ? -13.864 -9.571 14.990 1.00 38.84 75 GLN A CA 1
ATOM 589 C C . GLN A 1 75 ? -13.844 -10.118 13.560 1.00 38.84 75 GLN A C 1
ATOM 591 O O . GLN A 1 75 ? -14.233 -9.392 12.639 1.00 38.84 75 GLN A O 1
ATOM 596 N N . PRO A 1 76 ? -13.367 -11.351 13.334 1.00 40.38 76 PRO A N 1
ATOM 597 C CA . PRO A 1 76 ? -13.536 -12.018 12.056 1.00 40.38 76 PRO A CA 1
ATOM 598 C C . PRO A 1 76 ? -15.034 -12.293 11.867 1.00 40.38 76 PRO A C 1
ATOM 600 O O . PRO A 1 76 ? -15.531 -13.382 12.139 1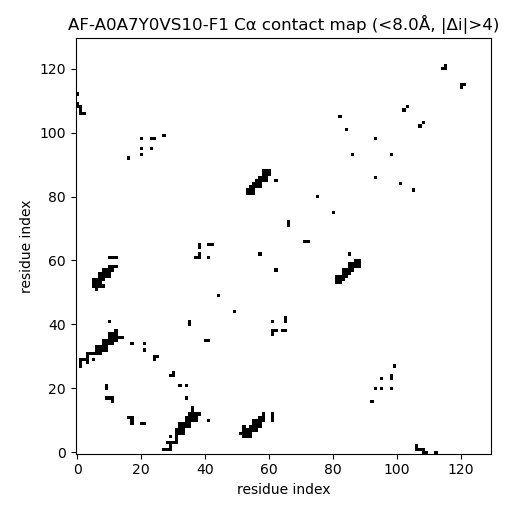.00 40.38 76 PRO A O 1
ATOM 603 N N . ALA A 1 77 ? -15.775 -11.267 11.452 1.00 37.34 77 ALA A N 1
ATOM 604 C CA . ALA A 1 77 ? -17.123 -11.403 10.947 1.00 37.34 77 ALA A CA 1
ATOM 605 C C . ALA A 1 77 ? -17.002 -12.141 9.613 1.00 37.34 77 ALA A C 1
ATOM 607 O O . ALA A 1 77 ? -16.319 -11.697 8.687 1.00 37.34 77 ALA A O 1
ATOM 608 N N . ALA A 1 78 ? -17.585 -13.334 9.583 1.00 42.50 78 ALA A N 1
ATOM 609 C CA . ALA A 1 78 ? -17.516 -14.288 8.495 1.00 42.50 78 ALA A CA 1
ATOM 610 C C . ALA A 1 78 ? -17.677 -13.625 7.114 1.00 42.50 78 ALA A C 1
ATOM 612 O O . ALA A 1 78 ? -18.700 -13.007 6.826 1.00 42.50 78 ALA A O 1
ATOM 613 N N . GLY A 1 79 ? -16.676 -13.798 6.243 1.00 41.97 79 GLY A N 1
ATOM 614 C CA . GLY A 1 79 ? -16.886 -13.691 4.798 1.00 41.97 79 GLY A CA 1
ATOM 615 C C . GLY A 1 79 ? -15.713 -13.182 3.965 1.00 41.97 79 GLY A C 1
ATOM 616 O O . GLY A 1 79 ? -15.484 -13.728 2.891 1.00 41.97 79 GLY A O 1
ATOM 617 N N . LYS A 1 80 ? -14.969 -12.157 4.404 1.00 44.91 80 LYS A N 1
ATOM 618 C CA . LYS A 1 80 ? -13.896 -11.542 3.593 1.00 44.91 80 LYS A CA 1
ATOM 619 C C . LYS A 1 80 ? -12.764 -11.006 4.470 1.00 44.91 80 LYS A C 1
ATOM 621 O O . LYS A 1 80 ? -12.771 -9.848 4.874 1.00 44.91 80 LYS A O 1
ATOM 626 N N . THR A 1 81 ? -11.770 -11.840 4.760 1.00 56.94 81 THR A N 1
ATOM 627 C CA . THR A 1 81 ? -10.482 -11.368 5.285 1.00 56.94 81 THR A CA 1
ATOM 628 C C . THR A 1 81 ? -9.779 -10.569 4.193 1.00 56.94 81 THR A C 1
ATOM 630 O O . THR A 1 81 ? -9.318 -11.145 3.209 1.00 56.94 81 THR A O 1
ATOM 633 N N . ARG A 1 82 ? -9.735 -9.239 4.338 1.00 67.06 82 ARG A N 1
ATOM 634 C CA . ARG A 1 82 ? -8.968 -8.377 3.433 1.00 67.06 82 ARG A CA 1
ATOM 635 C C . ARG A 1 82 ? -7.477 -8.681 3.579 1.00 67.06 82 ARG A C 1
ATOM 637 O O . ARG A 1 82 ? -6.987 -8.681 4.715 1.00 67.06 82 ARG A O 1
ATOM 644 N N . PRO A 1 83 ? -6.747 -8.899 2.476 1.00 76.88 83 PRO A N 1
ATOM 645 C CA . PRO A 1 83 ? -5.308 -9.085 2.540 1.00 76.88 83 PRO A CA 1
ATOM 646 C C . PRO A 1 83 ? -4.662 -7.830 3.135 1.00 76.88 83 PRO A C 1
ATOM 648 O O . PRO A 1 83 ? -4.735 -6.734 2.574 1.00 76.88 83 PRO A O 1
ATOM 651 N N . THR A 1 84 ? -4.066 -8.003 4.315 1.00 79.19 84 THR A N 1
ATOM 652 C CA . THR A 1 84 ? -3.464 -6.922 5.094 1.00 79.19 84 THR A CA 1
ATOM 653 C C . THR A 1 84 ? -2.014 -7.260 5.400 1.00 79.19 84 THR A C 1
ATOM 655 O O . THR A 1 84 ? -1.740 -8.256 6.067 1.00 79.19 84 THR A O 1
ATOM 658 N N . LEU A 1 85 ? -1.090 -6.411 4.956 1.00 81.25 85 LEU A N 1
ATOM 659 C CA . LEU A 1 85 ? 0.328 -6.519 5.265 1.00 81.25 85 LEU A CA 1
ATOM 660 C C . LEU A 1 85 ? 0.677 -5.568 6.410 1.00 81.25 85 LEU A C 1
ATOM 662 O O . LEU A 1 85 ? 0.733 -4.352 6.217 1.00 81.25 85 LEU A O 1
ATOM 666 N N . LEU A 1 86 ? 0.916 -6.126 7.596 1.00 80.06 86 LEU A N 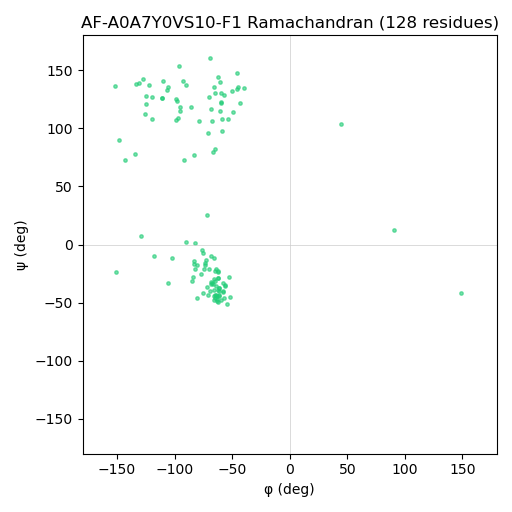1
ATOM 667 C CA . LEU A 1 86 ? 1.427 -5.387 8.750 1.00 80.06 86 LEU A CA 1
ATOM 668 C C . LEU A 1 86 ? 2.931 -5.604 8.875 1.00 80.06 86 LEU A C 1
ATOM 670 O O . LEU A 1 86 ? 3.381 -6.743 8.969 1.00 80.06 86 LEU A O 1
ATOM 674 N N . TYR A 1 87 ? 3.696 -4.517 8.911 1.00 78.06 87 TYR A N 1
ATOM 675 C CA . TYR A 1 87 ? 5.143 -4.565 9.119 1.00 78.06 87 TYR A CA 1
ATOM 676 C C . TYR A 1 87 ? 5.557 -3.647 10.269 1.00 78.06 87 TYR A C 1
ATOM 678 O O . TYR A 1 87 ? 4.984 -2.573 10.459 1.00 78.06 87 TYR A O 1
ATOM 686 N N . ASP A 1 88 ? 6.538 -4.090 11.051 1.00 72.88 88 ASP A N 1
ATOM 687 C CA . ASP A 1 88 ? 7.049 -3.365 12.215 1.00 72.88 88 ASP A CA 1
ATOM 688 C C . ASP A 1 88 ? 8.307 -2.553 11.861 1.00 72.88 88 ASP A C 1
ATOM 690 O O . ASP A 1 88 ? 9.048 -2.889 10.938 1.00 72.88 88 ASP A O 1
ATOM 694 N N . TRP A 1 89 ? 8.552 -1.480 12.610 1.00 56.94 89 TRP A N 1
ATO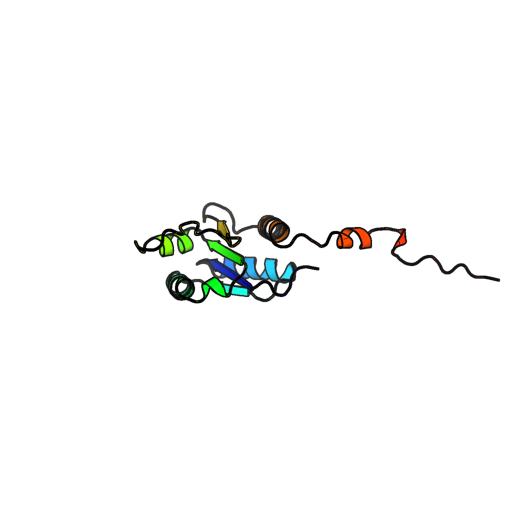M 695 C CA . TRP A 1 89 ? 9.674 -0.553 12.464 1.00 56.94 89 TRP A CA 1
ATOM 696 C C . TRP A 1 89 ? 11.041 -1.219 12.684 1.00 56.94 89 TRP A C 1
ATOM 698 O O . TRP A 1 89 ? 12.046 -0.720 12.176 1.00 56.94 89 TRP A O 1
ATOM 708 N N . LEU A 1 90 ? 11.078 -2.334 13.426 1.00 56.50 90 LEU A N 1
ATOM 709 C CA . LEU A 1 90 ? 12.275 -3.161 13.620 1.00 56.50 90 LEU A CA 1
ATOM 710 C C . LEU A 1 90 ? 12.700 -3.918 12.357 1.00 56.50 90 LEU A C 1
ATOM 712 O O . LEU A 1 90 ? 13.866 -4.290 12.230 1.00 56.50 90 LEU A O 1
ATOM 716 N N . HIS A 1 91 ? 11.786 -4.117 11.409 1.00 53.78 91 HIS A N 1
ATOM 717 C CA . HIS A 1 91 ? 12.119 -4.644 10.099 1.00 53.78 91 HIS A CA 1
ATOM 718 C C . HIS A 1 91 ? 12.438 -3.472 9.162 1.00 53.78 91 HIS A C 1
ATOM 720 O O . HIS A 1 91 ? 11.767 -2.438 9.165 1.00 53.78 91 HIS A O 1
ATOM 726 N N . LEU A 1 92 ? 13.497 -3.619 8.361 1.00 57.25 92 LEU A N 1
ATOM 727 C CA . LEU A 1 92 ? 13.793 -2.716 7.246 1.00 57.25 92 LEU A CA 1
ATOM 728 C C . LEU A 1 92 ? 12.501 -2.452 6.441 1.00 57.25 92 LEU A C 1
ATOM 730 O O . LEU A 1 92 ? 11.648 -3.341 6.380 1.00 57.25 92 LEU A O 1
ATOM 734 N N . PRO A 1 93 ? 12.328 -1.249 5.847 1.00 57.31 93 PRO A N 1
ATOM 735 C CA . PRO A 1 93 ? 11.146 -0.938 5.038 1.00 57.31 93 PRO A CA 1
ATOM 736 C C . PRO A 1 93 ? 10.850 -2.110 4.099 1.00 57.31 93 PRO A C 1
ATOM 738 O O . PRO A 1 93 ? 11.820 -2.625 3.537 1.00 57.31 93 PRO A O 1
ATOM 741 N N . PRO A 1 94 ? 9.576 -2.537 3.959 1.00 63.50 94 PRO A N 1
ATOM 742 C CA . PRO A 1 94 ? 9.229 -3.778 3.278 1.00 63.50 94 PRO A CA 1
ATOM 743 C C . PRO A 1 94 ? 9.950 -3.803 1.941 1.00 63.50 94 PRO A C 1
ATOM 745 O O . PRO A 1 94 ? 9.765 -2.909 1.107 1.00 63.50 94 PRO A O 1
ATOM 748 N N . ASP A 1 95 ? 10.880 -4.749 1.813 1.00 72.75 95 ASP A N 1
ATOM 749 C CA . ASP A 1 95 ? 11.720 -4.782 0.634 1.00 72.75 95 ASP A CA 1
ATOM 750 C C . ASP A 1 95 ? 10.868 -5.173 -0.568 1.00 72.75 95 ASP A C 1
ATOM 752 O O . ASP A 1 95 ? 9.770 -5.724 -0.421 1.00 72.75 95 ASP A O 1
ATOM 756 N N . ILE A 1 96 ? 11.358 -4.869 -1.764 1.00 74.50 96 ILE A N 1
ATOM 757 C CA . ILE A 1 96 ? 10.583 -5.106 -2.980 1.00 74.50 96 ILE A CA 1
ATOM 758 C C . ILE A 1 96 ? 10.146 -6.574 -3.097 1.00 74.50 96 ILE A C 1
ATOM 760 O O . ILE A 1 96 ? 9.006 -6.823 -3.470 1.00 74.50 96 ILE 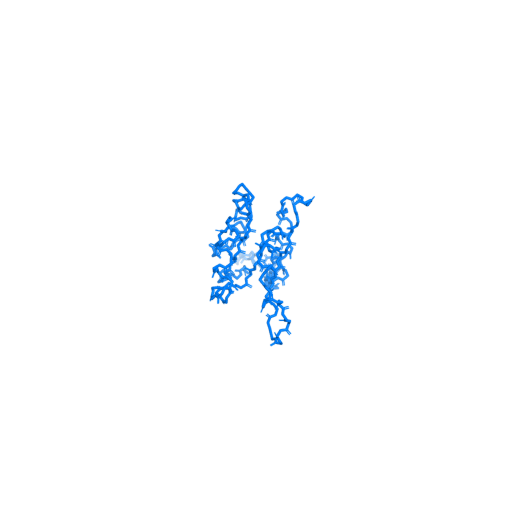A O 1
ATOM 764 N N . GLU A 1 97 ? 10.983 -7.517 -2.652 1.00 81.06 97 GLU A N 1
ATOM 765 C CA . GLU A 1 97 ? 10.669 -8.951 -2.615 1.00 81.06 97 GLU A CA 1
ATOM 766 C C . GLU A 1 97 ? 9.477 -9.286 -1.709 1.00 81.06 97 GLU A C 1
ATOM 768 O O . GLU A 1 97 ? 8.672 -10.160 -2.024 1.00 81.06 97 GLU A O 1
ATOM 773 N N . LEU A 1 98 ? 9.335 -8.594 -0.576 1.00 82.19 98 LEU A N 1
ATOM 774 C CA . LEU A 1 98 ? 8.242 -8.832 0.366 1.00 82.19 98 LEU A CA 1
ATOM 775 C C . LEU A 1 98 ? 6.921 -8.335 -0.230 1.00 82.19 98 LEU A C 1
ATOM 777 O O . LEU A 1 98 ? 5.915 -9.042 -0.187 1.00 82.19 98 LEU A O 1
ATOM 781 N N . ILE A 1 99 ? 6.945 -7.150 -0.847 1.00 82.81 99 ILE A N 1
ATOM 782 C CA . ILE A 1 99 ? 5.792 -6.586 -1.558 1.00 82.81 99 ILE A CA 1
ATOM 783 C C . ILE A 1 99 ? 5.420 -7.471 -2.755 1.00 82.81 99 ILE A C 1
ATOM 785 O O . ILE A 1 99 ? 4.243 -7.759 -2.952 1.00 82.81 99 ILE A O 1
ATOM 789 N N . GLU A 1 100 ? 6.401 -7.943 -3.524 1.00 83.19 100 GLU A N 1
ATOM 790 C CA . GLU A 1 100 ? 6.198 -8.869 -4.644 1.00 83.19 100 GLU A CA 1
ATOM 791 C C . GLU A 1 100 ? 5.565 -10.179 -4.199 1.00 83.19 100 GLU A C 1
ATOM 793 O O . GLU A 1 100 ? 4.578 -10.622 -4.788 1.00 83.19 100 GLU A O 1
ATOM 798 N N . ARG A 1 101 ? 6.096 -10.787 -3.137 1.00 81.62 101 ARG A N 1
ATOM 799 C CA . ARG A 1 101 ? 5.573 -12.039 -2.596 1.00 81.62 101 ARG A CA 1
ATOM 800 C C . ARG A 1 101 ? 4.149 -11.873 -2.076 1.00 81.62 101 ARG A C 1
ATOM 802 O O . ARG A 1 101 ? 3.298 -12.694 -2.399 1.00 81.62 101 ARG A O 1
ATOM 809 N N . PHE A 1 102 ? 3.879 -10.798 -1.338 1.00 83.81 102 PHE A N 1
ATOM 810 C CA . PHE A 1 102 ? 2.536 -10.483 -0.853 1.00 83.81 102 PHE A CA 1
ATOM 811 C C . PHE A 1 102 ? 1.556 -10.255 -2.010 1.00 83.81 102 PHE A C 1
ATOM 813 O O . PHE A 1 102 ? 0.462 -10.809 -2.017 1.00 83.81 102 PHE A O 1
ATOM 820 N N . MET A 1 103 ? 1.961 -9.508 -3.038 1.00 85.44 103 MET A N 1
ATOM 821 C CA . MET A 1 103 ? 1.118 -9.290 -4.213 1.00 85.44 103 MET A CA 1
ATOM 822 C C . MET A 1 103 ? 0.915 -10.553 -5.044 1.00 85.44 103 MET A C 1
ATOM 824 O O . MET A 1 103 ? -0.164 -10.734 -5.588 1.00 85.44 103 MET A O 1
ATOM 828 N N . THR A 1 104 ? 1.899 -11.451 -5.099 1.00 82.44 104 THR A N 1
ATOM 829 C CA . THR A 1 104 ? 1.765 -12.766 -5.749 1.00 82.44 104 THR A CA 1
ATOM 830 C C . THR A 1 104 ? 0.749 -13.652 -5.029 1.00 82.44 104 THR A C 1
ATOM 832 O O . THR A 1 104 ? 0.088 -14.470 -5.662 1.00 82.44 104 THR A O 1
ATOM 835 N N . GLU A 1 105 ? 0.608 -13.496 -3.713 1.00 82.94 105 GLU A N 1
ATOM 836 C CA . GLU A 1 105 ? -0.398 -14.211 -2.926 1.00 82.94 105 GLU A CA 1
ATOM 837 C C . GLU A 1 105 ? -1.819 -13.6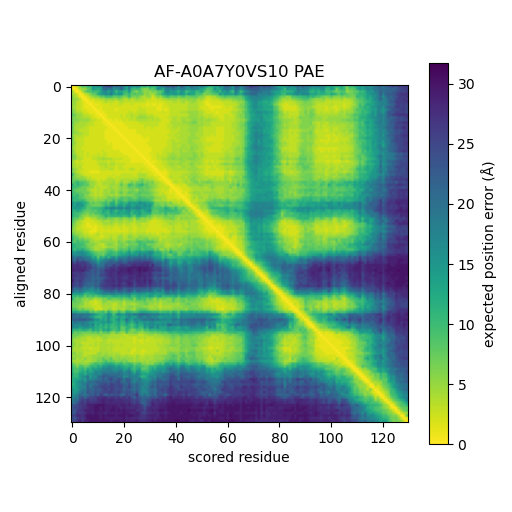92 -3.201 1.00 82.94 105 GLU A C 1
ATOM 839 O O . GLU A 1 105 ? -2.763 -14.476 -3.265 1.00 82.94 105 GLU A O 1
ATOM 844 N N . ILE A 1 106 ? -1.967 -12.380 -3.408 1.00 82.06 106 ILE A N 1
ATOM 845 C CA . ILE A 1 106 ? -3.262 -11.721 -3.656 1.00 82.06 106 ILE A CA 1
ATOM 846 C C . ILE A 1 106 ? -3.705 -11.875 -5.110 1.00 82.06 106 ILE A C 1
ATOM 848 O O . ILE A 1 106 ? -4.865 -12.166 -5.395 1.00 82.06 106 ILE A O 1
ATOM 852 N N . ASP A 1 107 ? -2.777 -11.635 -6.025 1.00 78.69 107 ASP A N 1
ATOM 853 C CA . ASP A 1 107 ? -2.985 -11.612 -7.462 1.00 78.69 107 ASP A CA 1
ATOM 854 C C . ASP A 1 107 ? -1.860 -12.409 -8.133 1.00 78.69 107 ASP A C 1
ATOM 856 O O . ASP A 1 107 ? -0.876 -11.847 -8.633 1.00 78.69 107 ASP A O 1
ATOM 860 N N . PRO A 1 108 ? -1.960 -13.751 -8.101 1.00 73.19 108 PRO A N 1
ATOM 861 C CA . PRO A 1 108 ? -0.946 -14.598 -8.693 1.00 73.19 108 PRO A CA 1
ATOM 862 C C . PRO A 1 108 ? -0.846 -14.310 -10.194 1.00 73.19 108 PRO A C 1
ATOM 864 O O . PRO A 1 108 ? -1.865 -14.144 -10.879 1.00 73.19 108 PRO A O 1
ATOM 867 N N . PRO A 1 109 ? 0.374 -14.282 -10.759 1.00 67.12 109 PRO A N 1
ATOM 868 C CA . PRO A 1 109 ? 0.535 -14.097 -12.186 1.00 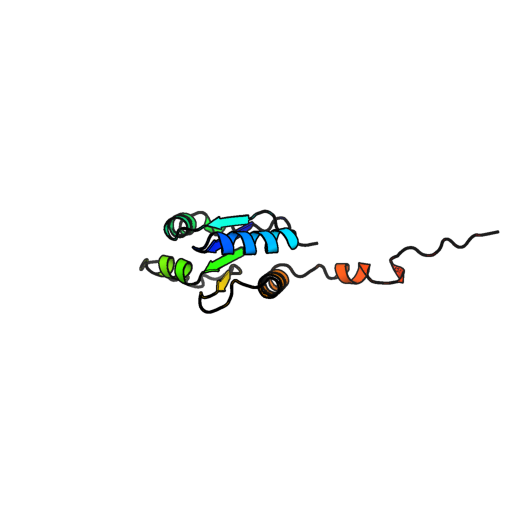67.12 109 PRO A CA 1
ATOM 869 C C . PRO A 1 109 ? -0.243 -15.195 -12.913 1.00 67.12 109 PRO A C 1
ATOM 871 O O . PRO A 1 109 ? -0.107 -16.378 -12.608 1.00 67.12 109 PRO A O 1
ATOM 874 N N . SER A 1 110 ? -1.088 -14.783 -13.866 1.00 64.50 110 SER A N 1
ATOM 875 C CA . SER A 1 110 ? -1.883 -15.696 -14.697 1.00 64.50 110 SER A CA 1
ATOM 876 C C . SER A 1 110 ? -1.058 -16.927 -15.102 1.00 64.50 110 SER A C 1
ATOM 878 O O . SER A 1 110 ? 0.061 -16.738 -15.583 1.00 64.50 110 SER A O 1
ATOM 880 N N . PRO A 1 111 ? -1.597 -18.158 -15.006 1.00 62.28 111 PRO A N 1
ATOM 881 C CA . PRO A 1 111 ? -0.890 -19.378 -15.416 1.00 62.28 111 PRO A CA 1
ATOM 882 C C . PRO A 1 111 ? -0.355 -19.298 -16.854 1.00 62.28 111 PRO A C 1
ATOM 884 O O . PRO A 1 111 ? 0.673 -19.876 -17.197 1.00 62.28 111 PRO A O 1
ATOM 887 N N . TRP A 1 112 ? -1.030 -18.505 -17.691 1.00 60.31 112 TRP A N 1
ATOM 888 C CA . TRP A 1 112 ? -0.671 -18.240 -19.080 1.00 60.31 112 TRP A CA 1
ATOM 889 C C . TRP A 1 112 ? 0.518 -17.283 -19.261 1.00 60.31 112 TRP A C 1
ATOM 891 O O . TRP A 1 112 ? 0.989 -17.109 -20.382 1.00 60.31 112 TRP A O 1
ATOM 901 N N . ALA A 1 113 ? 1.033 -16.669 -18.193 1.00 59.78 113 ALA A N 1
ATOM 902 C CA . ALA A 1 113 ? 2.275 -15.901 -18.229 1.00 59.78 113 ALA A CA 1
ATOM 903 C C . ALA A 1 113 ? 3.468 -16.815 -18.549 1.00 59.78 113 ALA A C 1
ATOM 905 O O . ALA A 1 113 ? 4.230 -16.495 -19.455 1.00 59.78 113 ALA A O 1
ATOM 906 N N . CYS A 1 114 ? 3.536 -17.997 -17.923 1.00 55.44 114 CYS A N 1
ATOM 907 C CA . CYS A 1 114 ? 4.558 -19.012 -18.200 1.00 55.44 114 CYS A CA 1
ATOM 908 C C . CYS A 1 114 ? 4.467 -19.583 -19.625 1.00 55.44 114 CYS A C 1
ATOM 910 O O . CYS A 1 114 ? 5.455 -20.076 -20.161 1.00 55.44 114 CYS A O 1
ATOM 912 N N . LEU A 1 115 ? 3.298 -19.500 -20.274 1.00 55.56 115 LEU A N 1
ATOM 913 C CA . LEU A 1 115 ? 3.147 -19.938 -21.664 1.00 55.56 115 LEU A CA 1
ATOM 914 C C . LEU A 1 115 ? 3.786 -18.984 -22.684 1.00 55.56 115 LEU A C 1
ATOM 916 O O . LEU A 1 115 ? 4.041 -19.400 -23.811 1.00 55.56 115 LEU A O 1
ATOM 920 N N . LYS A 1 116 ? 4.092 -17.733 -22.315 1.00 55.72 116 LYS A N 1
ATOM 921 C CA . LYS A 1 116 ? 4.793 -16.788 -23.206 1.00 55.72 116 LYS A CA 1
ATOM 922 C C . LYS A 1 116 ? 6.283 -17.093 -23.354 1.00 55.72 116 LYS A C 1
ATOM 924 O O . LYS A 1 116 ? 6.886 -16.686 -24.347 1.00 55.72 116 LYS A O 1
ATOM 929 N N . ASP A 1 117 ? 6.848 -17.820 -22.396 1.00 56.56 117 ASP A N 1
ATOM 930 C CA . ASP A 1 117 ? 8.246 -18.253 -22.397 1.00 56.56 117 ASP A CA 1
ATOM 931 C C . ASP A 1 117 ? 8.444 -19.610 -23.084 1.00 56.56 117 ASP A C 1
ATOM 933 O O . ASP A 1 117 ? 9.565 -20.108 -23.187 1.00 56.56 117 ASP A O 1
ATOM 937 N N . LEU A 1 118 ? 7.369 -20.202 -23.617 1.00 61.12 118 LEU A N 1
ATOM 938 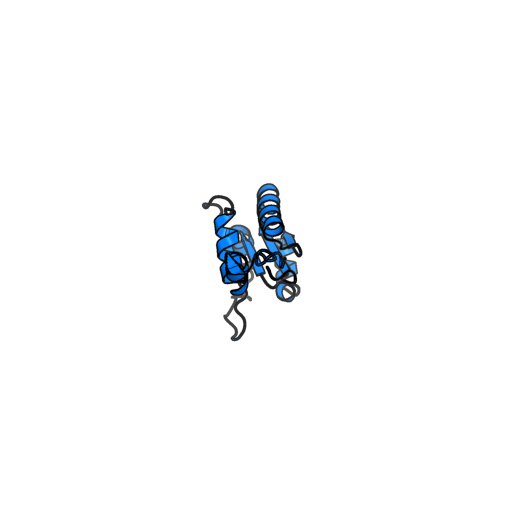C CA . LEU A 1 118 ? 7.475 -21.421 -24.401 1.00 61.12 118 LEU A CA 1
ATOM 939 C C . LEU A 1 118 ? 8.145 -21.125 -25.754 1.00 61.12 118 LEU A C 1
ATOM 941 O O . LEU A 1 118 ? 7.664 -20.278 -26.514 1.00 61.12 118 LEU A O 1
ATOM 945 N N . PRO A 1 119 ? 9.213 -21.859 -26.114 1.00 59.31 119 PRO A N 1
ATOM 946 C CA . PRO A 1 119 ? 9.973 -21.604 -27.337 1.00 59.31 119 PRO A CA 1
ATOM 947 C C . PRO A 1 119 ? 9.138 -21.771 -28.617 1.00 59.31 119 PRO A C 1
ATOM 949 O O . PRO A 1 119 ? 9.450 -21.155 -29.629 1.00 59.31 119 PRO A O 1
ATOM 952 N N . TRP A 1 120 ? 8.042 -22.539 -28.575 1.00 63.50 120 TRP A N 1
ATOM 953 C CA . TRP A 1 120 ? 7.142 -22.746 -29.716 1.00 63.50 120 TRP A CA 1
ATOM 954 C C . TRP A 1 120 ? 6.094 -21.633 -29.906 1.00 63.50 120 TRP A C 1
ATOM 956 O O . TRP A 1 120 ? 5.484 -21.552 -30.971 1.00 63.50 120 TRP A O 1
ATOM 966 N N . ALA A 1 121 ? 5.886 -20.760 -28.911 1.00 57.44 121 ALA A N 1
ATOM 967 C CA . ALA A 1 121 ? 4.931 -19.650 -28.993 1.00 57.44 121 ALA A CA 1
ATOM 968 C C . ALA A 1 121 ? 5.509 -18.423 -29.726 1.00 57.44 121 ALA A C 1
ATOM 970 O O . ALA A 1 121 ? 4.763 -17.601 -30.265 1.00 57.44 121 ALA A O 1
ATOM 971 N N . LYS A 1 122 ? 6.842 -18.305 -29.804 1.00 57.91 122 LYS A N 1
ATOM 972 C CA . LYS A 1 122 ? 7.526 -17.285 -30.609 1.00 57.91 122 LYS A CA 1
ATOM 973 C C . LYS A 1 122 ? 7.622 -17.749 -32.061 1.00 57.91 122 LYS A C 1
ATOM 975 O O . LYS A 1 122 ? 8.673 -18.199 -32.482 1.00 57.91 122 LYS A O 1
ATOM 980 N N . GLY A 1 123 ? 6.507 -17.643 -32.785 1.00 54.47 123 GLY A N 1
ATOM 981 C CA . GLY A 1 123 ? 6.417 -17.654 -34.251 1.00 54.47 123 GLY A CA 1
ATOM 982 C C . GLY A 1 123 ? 7.250 -18.717 -34.973 1.00 54.47 123 GLY A C 1
ATOM 983 O O . GLY A 1 123 ? 8.444 -18.535 -35.191 1.00 54.47 123 GLY A O 1
ATOM 984 N N . ALA A 1 124 ? 6.594 -19.779 -35.446 1.00 56.69 124 ALA A N 1
ATOM 985 C CA . ALA A 1 124 ? 7.202 -20.730 -36.373 1.00 56.69 124 ALA A CA 1
ATOM 986 C C . ALA A 1 124 ? 7.950 -19.992 -37.508 1.00 56.69 124 ALA A C 1
ATOM 988 O O . ALA A 1 124 ? 7.383 -19.057 -38.092 1.00 56.69 124 ALA A O 1
ATOM 989 N N . PRO A 1 125 ? 9.192 -20.387 -37.851 1.00 54.69 125 PRO A N 1
ATOM 990 C CA . PRO A 1 125 ? 9.869 -19.821 -39.004 1.00 54.69 125 PRO A CA 1
ATOM 991 C C . PRO A 1 125 ? 9.004 -20.127 -40.224 1.00 54.69 125 PRO A C 1
ATOM 993 O O . PRO A 1 125 ? 8.657 -21.281 -40.483 1.00 54.69 125 PRO A O 1
ATOM 996 N N . ARG A 1 126 ? 8.595 -19.078 -40.944 1.00 55.94 126 ARG A N 1
ATOM 997 C CA . ARG A 1 126 ? 7.904 -19.212 -42.225 1.00 55.94 126 ARG A CA 1
ATOM 998 C C . ARG A 1 126 ? 8.823 -19.992 -43.160 1.00 55.94 126 ARG A C 1
ATOM 1000 O O . ARG A 1 126 ? 9.743 -19.422 -43.736 1.00 55.94 126 ARG A O 1
ATOM 1007 N N . GLY A 1 127 ? 8.576 -21.295 -43.269 1.00 51.16 127 GLY A N 1
ATOM 1008 C CA . GLY A 1 127 ? 9.200 -22.158 -44.255 1.00 51.16 127 GLY A CA 1
ATOM 1009 C C . GLY A 1 127 ? 8.877 -21.616 -45.638 1.00 51.16 127 GLY A C 1
ATOM 1010 O O . GLY A 1 127 ? 7.732 -21.657 -46.086 1.00 51.16 127 GLY A O 1
ATOM 1011 N N . SER A 1 128 ? 9.895 -21.055 -46.274 1.00 56.41 128 SER A N 1
ATOM 1012 C CA . SER A 1 128 ? 9.936 -20.710 -47.684 1.00 56.41 128 SER A CA 1
ATOM 1013 C C . SER A 1 128 ? 9.576 -21.943 -48.514 1.00 56.41 128 SER A C 1
ATOM 1015 O O . SER A 1 128 ? 10.364 -22.880 -48.603 1.00 56.41 128 SER A O 1
ATOM 1017 N N . ARG A 1 129 ? 8.379 -21.943 -49.108 1.00 48.44 129 ARG A N 1
ATOM 1018 C CA . ARG A 1 129 ? 8.071 -22.789 -50.263 1.00 48.44 129 ARG A CA 1
ATOM 1019 C C . ARG A 1 129 ? 8.662 -22.118 -51.498 1.00 48.44 129 ARG A C 1
ATOM 1021 O O . ARG A 1 129 ? 8.106 -21.115 -51.942 1.00 48.44 129 ARG A O 1
ATOM 1028 N N . GLN A 1 130 ? 9.748 -22.677 -52.017 1.00 49.41 130 GLN A N 1
ATOM 1029 C CA . GLN A 1 130 ? 10.036 -22.770 -53.448 1.00 49.41 130 GLN A CA 1
ATOM 1030 C C . GLN A 1 130 ? 10.652 -24.139 -53.706 1.00 49.41 130 GLN A C 1
ATOM 1032 O O . GLN A 1 130 ? 11.490 -24.549 -52.872 1.00 49.41 130 GLN A O 1
#

Mean predicted aligned error: 12.44 Å

Radius of gyration: 19.67 Å; Cα contacts (8 Å, |Δi|>4): 148; chains: 1; bounding box: 31×33×76 Å

Solvent-accessible surface area (backbone atoms only — not comparable to full-atom values): 7924 Å² total; per-residue (Å²): 108,66,69,57,82,51,25,35,38,36,35,34,74,45,66,75,55,44,55,51,49,52,53,46,39,46,73,66,54,40,74,44,70,47,83,40,54,49,53,65,60,51,46,63,33,62,76,72,48,54,82,72,40,60,32,39,38,33,29,40,71,50,55,50,63,57,58,71,48,97,84,52,76,87,64,87,66,88,87,73,87,63,59,65,49,74,47,53,89,90,46,73,75,79,45,65,68,55,54,50,53,54,44,41,72,78,50,56,72,42,80,68,58,66,53,69,73,36,78,80,68,66,63,75,79,80,75,79,86,126

Secondary structure (DSSP, 8-state):
---TT--EEEE-S-HHHHHHHHHHHHHTT---EEEE--HHHHHHHHHHTGGG-SEEEEEHHHHHHHTTSTT------TT----EEEE-TTS-S--HHHHHHHHHHHS---GGGGGGG-TTTS--------

pLDDT: mean 71.31, std 15.91, range [34.31, 90.44]

Foldseek 3Di:
DQDQQAAEEEEALDPVLQVVLQVLCVVVVHDNYDYHNDLVVVLVCVVPPVVVGQEYEYEPVSVVSNVPPVPDDVPCPPDDDRHYHYDYPVDDRCDSVNSVVSSCVVGNDPPCVVVVPPPVVPDDPPPDDD

Sequence (130 aa):
MPNKELRILVADPSLPRLIRIERCLNRLGYYRLLALQSSQDLQVMSHSLIDYFDVLIANQVLASSVKSTPSAQPQPAAGKTRPTLLYDWLHLPPDIELIERFMTEIDPPSPWACLKDLPWAKGAPRGSRQ

Nearest PDB structures (foldseek):
  8pdc-assembly1_A  TM=6.300E-01  e=1.960E-04  Thermochaetoides thermophila
  1r8j-assembly1_B  TM=5.780E-01  e=1.410E-02  Synechococcus elongatus PCC 7942 = FACHB-805
  4dn6-assembly1_B  TM=5.451E-01  e=8.959E-03  Burkholderia thailandensis E264
  4dad-assembly1_A-2  TM=5.365E-01  e=9.558E-03  Burkholderia pseudomallei
  5c5e-assembly1_B  TM=8.564E-01  e=2.143E-01  Synechococcus elongatus PCC 7942 = FACHB-805